Protein AF-A0AAD0PZE7-F1 (afdb_monomer_lite)

Structure (mmCIF, N/CA/C/O backbone):
data_AF-A0AAD0PZE7-F1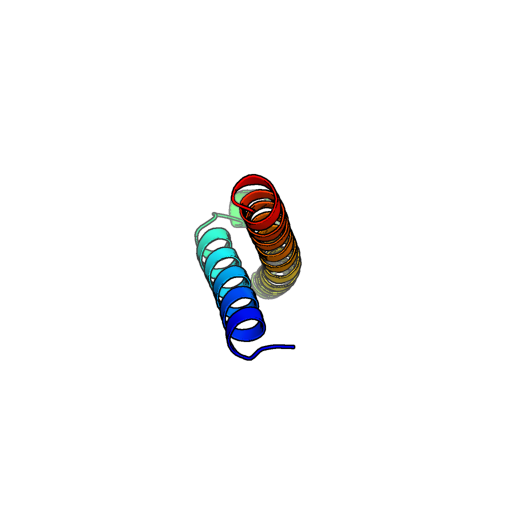
#
_entry.id   AF-A0AAD0PZE7-F1
#
loop_
_atom_site.group_PDB
_atom_site.id
_atom_site.type_symbol
_atom_site.label_atom_id
_atom_site.label_alt_id
_atom_site.label_comp_id
_atom_site.label_asym_id
_atom_site.label_entity_id
_atom_site.label_seq_id
_atom_site.pdbx_PDB_ins_code
_atom_site.Cartn_x
_atom_site.Cartn_y
_atom_site.Cartn_z
_atom_site.occupancy
_atom_site.B_iso_or_equiv
_atom_site.auth_seq_id
_atom_site.auth_comp_id
_atom_site.auth_asym_id
_atom_site.auth_atom_id
_atom_site.pdbx_PDB_model_num
ATOM 1 N N . MET A 1 1 ? 9.964 -12.411 -7.478 1.00 61.31 1 MET A N 1
ATOM 2 C CA . MET A 1 1 ? 9.623 -11.011 -7.823 1.00 61.31 1 MET A CA 1
ATOM 3 C C . MET A 1 1 ? 10.893 -10.182 -7.697 1.00 61.31 1 MET A C 1
ATOM 5 O O . MET A 1 1 ? 11.611 -10.399 -6.732 1.00 61.31 1 MET A O 1
ATOM 9 N N . ASN A 1 2 ? 11.220 -9.310 -8.658 1.00 86.00 2 ASN A N 1
ATOM 10 C CA . ASN A 1 2 ? 12.397 -8.435 -8.537 1.00 86.00 2 ASN A CA 1
ATOM 11 C C . ASN A 1 2 ? 12.260 -7.575 -7.262 1.00 86.00 2 ASN A C 1
ATOM 13 O O . ASN A 1 2 ? 11.153 -7.112 -6.975 1.00 86.00 2 ASN A O 1
ATOM 17 N N . PHE A 1 3 ? 13.347 -7.372 -6.512 1.00 90.56 3 PHE A N 1
ATOM 18 C CA . PHE A 1 3 ? 13.356 -6.626 -5.246 1.00 90.56 3 PHE A CA 1
ATOM 19 C C . PHE A 1 3 ? 12.681 -5.256 -5.395 1.00 90.56 3 PHE A C 1
ATOM 21 O O . PHE A 1 3 ? 11.830 -4.893 -4.593 1.00 90.56 3 PHE A O 1
ATOM 28 N N . ILE A 1 4 ? 12.944 -4.561 -6.506 1.00 89.31 4 ILE A N 1
ATOM 29 C CA . ILE A 1 4 ? 12.328 -3.267 -6.838 1.00 89.31 4 ILE A CA 1
ATOM 30 C C . ILE A 1 4 ? 10.795 -3.363 -6.920 1.00 89.31 4 ILE A C 1
ATOM 32 O O . ILE A 1 4 ? 10.091 -2.523 -6.363 1.00 89.31 4 ILE A O 1
ATOM 36 N N . LYS A 1 5 ? 10.262 -4.402 -7.579 1.00 91.19 5 LYS A N 1
ATOM 37 C CA . LYS A 1 5 ? 8.811 -4.608 -7.723 1.00 91.19 5 LYS A CA 1
ATOM 38 C C . LYS A 1 5 ? 8.152 -4.886 -6.367 1.00 91.19 5 LYS A C 1
ATOM 40 O O . LYS A 1 5 ? 7.075 -4.369 -6.090 1.00 91.19 5 LYS A O 1
ATOM 45 N N . LEU A 1 6 ? 8.816 -5.667 -5.512 1.00 93.44 6 LEU A N 1
ATOM 46 C CA . LEU A 1 6 ? 8.336 -5.957 -4.160 1.00 93.44 6 LEU A CA 1
ATOM 47 C C . LEU A 1 6 ? 8.337 -4.704 -3.273 1.00 93.44 6 LEU A C 1
ATOM 49 O O . LEU A 1 6 ? 7.344 -4.441 -2.599 1.00 93.44 6 LEU A O 1
ATOM 53 N N . THR A 1 7 ? 9.405 -3.907 -3.320 1.00 94.06 7 THR A N 1
ATOM 54 C CA . THR A 1 7 ? 9.498 -2.637 -2.587 1.00 94.06 7 THR A CA 1
ATOM 55 C C . THR A 1 7 ? 8.411 -1.661 -3.028 1.00 94.06 7 THR A C 1
ATOM 57 O O . THR A 1 7 ? 7.758 -1.053 -2.182 1.00 94.06 7 THR A O 1
ATOM 60 N N . LEU A 1 8 ? 8.150 -1.554 -4.336 1.00 94.38 8 LEU A N 1
ATOM 61 C CA . LEU A 1 8 ? 7.086 -0.698 -4.858 1.00 94.38 8 LEU A CA 1
ATOM 62 C C . LEU A 1 8 ? 5.704 -1.139 -4.358 1.00 94.38 8 LEU A C 1
ATOM 64 O O . LEU A 1 8 ? 4.930 -0.304 -3.899 1.00 94.38 8 LEU A O 1
ATOM 68 N N . LEU A 1 9 ? 5.409 -2.444 -4.388 1.00 95.38 9 LEU A N 1
ATOM 69 C CA . LEU A 1 9 ? 4.162 -2.984 -3.842 1.00 95.38 9 LEU A CA 1
ATOM 70 C C . LEU A 1 9 ? 3.994 -2.611 -2.361 1.00 95.38 9 LEU A C 1
ATOM 72 O O . LEU A 1 9 ? 2.932 -2.141 -1.954 1.00 95.38 9 LEU A O 1
ATOM 76 N N . PHE A 1 10 ? 5.051 -2.776 -1.565 1.00 94.06 10 PHE A N 1
ATOM 77 C CA . PHE A 1 10 ? 5.021 -2.455 -0.139 1.00 94.06 10 PHE A CA 1
ATOM 78 C C . PHE A 1 10 ? 4.774 -0.963 0.113 1.00 94.06 10 PHE A C 1
ATOM 80 O O . PHE A 1 10 ? 3.950 -0.610 0.956 1.00 94.06 10 PHE A O 1
ATOM 87 N N . ILE A 1 11 ? 5.428 -0.087 -0.655 1.00 96.00 11 ILE A N 1
ATOM 88 C CA . ILE A 1 11 ? 5.213 1.364 -0.587 1.00 96.00 11 ILE A CA 1
ATOM 89 C C . ILE A 1 11 ? 3.756 1.705 -0.913 1.00 96.00 11 ILE A C 1
ATOM 91 O O . ILE A 1 11 ? 3.137 2.467 -0.174 1.00 96.00 11 ILE A O 1
ATOM 95 N N . MET A 1 12 ? 3.175 1.113 -1.960 1.00 96.75 12 MET A N 1
ATOM 96 C CA . MET A 1 12 ? 1.784 1.384 -2.340 1.00 96.75 12 MET A CA 1
ATOM 97 C C . MET A 1 12 ? 0.789 0.971 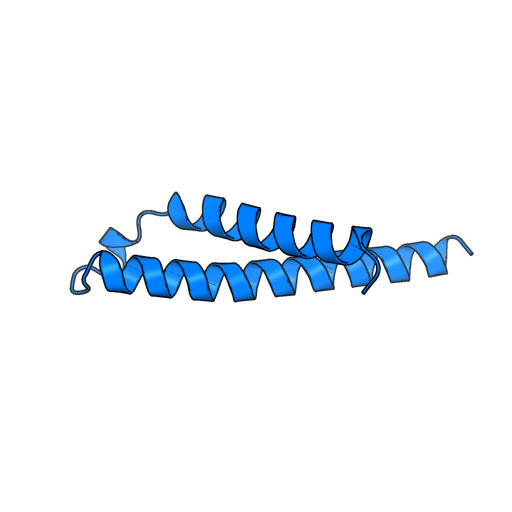-1.251 1.00 96.75 12 MET A C 1
ATOM 99 O O . MET A 1 12 ? -0.151 1.713 -0.960 1.00 96.75 12 MET A O 1
ATOM 103 N N . ILE A 1 13 ? 1.017 -0.171 -0.599 1.00 95.94 13 ILE A N 1
ATOM 104 C CA . ILE A 1 13 ? 0.197 -0.623 0.534 1.00 95.94 13 ILE A CA 1
ATOM 105 C C . ILE A 1 13 ? 0.343 0.331 1.729 1.00 95.94 13 ILE A C 1
ATOM 107 O O . ILE A 1 13 ? -0.661 0.716 2.329 1.00 95.94 13 ILE A O 1
ATOM 111 N N . LEU A 1 14 ? 1.565 0.766 2.057 1.00 94.94 14 LEU A N 1
ATOM 112 C CA . LEU A 1 14 ? 1.811 1.712 3.152 1.00 94.94 14 LEU A CA 1
ATOM 113 C C . LEU A 1 14 ? 1.160 3.077 2.900 1.00 94.94 14 LEU A C 1
ATOM 115 O O . LEU A 1 14 ? 0.516 3.622 3.796 1.00 94.94 14 LEU A O 1
ATOM 119 N N . VAL A 1 15 ? 1.283 3.610 1.682 1.00 95.38 15 VAL A N 1
ATOM 120 C CA . VAL A 1 15 ? 0.658 4.878 1.278 1.00 95.38 15 VAL A CA 1
ATOM 121 C C . VAL A 1 15 ? -0.862 4.774 1.348 1.00 95.38 15 VAL A C 1
ATOM 123 O O . VAL A 1 15 ? -1.517 5.683 1.866 1.00 95.38 15 VAL A O 1
ATOM 126 N N . SER A 1 16 ? -1.432 3.660 0.884 1.00 95.12 16 SER A N 1
ATOM 127 C CA . SER A 1 16 ? -2.871 3.416 0.965 1.00 95.12 16 SER A CA 1
ATOM 128 C C . SER A 1 16 ? -3.354 3.380 2.417 1.00 95.12 16 SER A C 1
ATOM 130 O O . SER A 1 16 ? -4.299 4.089 2.767 1.00 95.12 16 SER A O 1
ATOM 132 N N . ASN A 1 17 ? -2.639 2.660 3.286 1.00 94.12 17 ASN A N 1
ATOM 133 C CA . ASN A 1 17 ? -2.960 2.582 4.708 1.00 94.12 17 ASN A CA 1
ATOM 134 C C . ASN A 1 17 ? -2.880 3.940 5.400 1.00 94.12 17 ASN A C 1
ATOM 136 O O . ASN A 1 17 ? -3.825 4.353 6.065 1.00 94.12 17 ASN A O 1
ATOM 140 N N . PHE A 1 18 ? -1.800 4.688 5.177 1.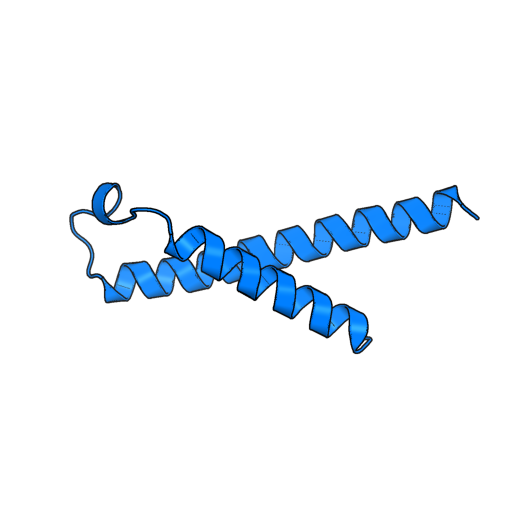00 93.25 18 PHE A N 1
ATOM 141 C CA . PHE A 1 18 ? -1.656 6.033 5.724 1.00 93.25 18 PHE A CA 1
ATOM 142 C C . PHE A 1 18 ? -2.778 6.975 5.269 1.00 93.25 18 PHE A C 1
ATOM 144 O O . PHE A 1 18 ? -3.284 7.770 6.061 1.00 93.25 18 PHE A O 1
ATOM 151 N N . SER A 1 19 ? -3.188 6.873 4.004 1.00 92.69 19 SER A N 1
ATOM 152 C CA . SER A 1 19 ? -4.256 7.697 3.434 1.00 92.69 19 SER A CA 1
ATOM 153 C C . SER A 1 19 ? -5.614 7.362 4.045 1.00 92.69 19 SER A C 1
ATOM 155 O O . SER A 1 19 ? -6.342 8.262 4.459 1.00 92.69 19 SER A O 1
ATOM 157 N N . LEU A 1 20 ? -5.940 6.073 4.160 1.00 91.31 20 LEU A N 1
ATOM 158 C CA . LEU A 1 20 ? -7.203 5.625 4.739 1.00 91.31 20 LEU A CA 1
ATOM 159 C C . LEU A 1 20 ? -7.265 5.929 6.235 1.00 91.31 20 LEU A C 1
ATOM 161 O O . LEU A 1 20 ? -8.289 6.388 6.720 1.00 91.31 20 LEU A O 1
ATOM 165 N N . MET A 1 21 ? -6.168 5.778 6.973 1.00 86.88 21 MET A N 1
ATOM 166 C CA . MET A 1 21 ? -6.145 6.031 8.416 1.00 86.88 21 MET A CA 1
ATOM 167 C C . MET A 1 21 ? -6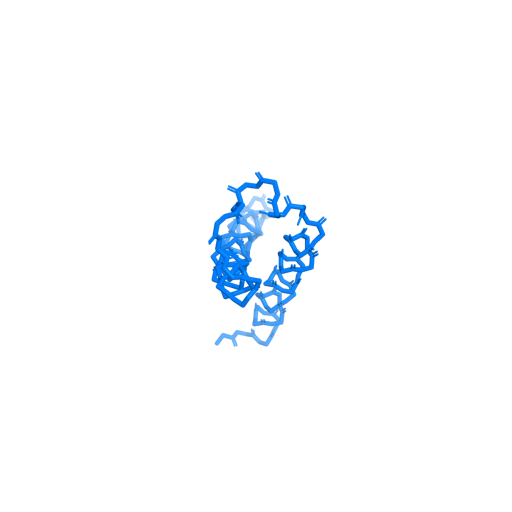.450 7.494 8.791 1.00 86.88 21 MET A C 1
ATOM 169 O O . MET A 1 21 ? -6.866 7.756 9.918 1.00 86.88 21 MET A O 1
ATOM 173 N N . LYS A 1 22 ? -6.279 8.443 7.858 1.00 85.94 22 LYS A N 1
ATOM 174 C CA . LYS A 1 22 ? -6.664 9.857 8.025 1.00 85.94 22 LYS A CA 1
ATOM 175 C C . LYS A 1 22 ? -8.154 10.128 7.809 1.00 85.94 22 LYS A C 1
ATOM 177 O O . LYS A 1 22 ? -8.615 11.222 8.131 1.00 85.94 22 LYS A O 1
ATOM 182 N N . LEU A 1 23 ? -8.898 9.185 7.237 1.00 85.44 23 LEU A N 1
ATOM 183 C CA . LEU A 1 23 ? -10.330 9.340 7.019 1.00 85.44 23 LEU A CA 1
ATOM 184 C C . LEU A 1 23 ? -11.095 9.121 8.327 1.00 85.44 23 LEU A C 1
ATOM 186 O O . LEU A 1 23 ? -10.824 8.194 9.092 1.00 85.44 23 LEU A O 1
ATOM 190 N N . ASP A 1 24 ? -12.095 9.966 8.565 1.00 81.81 24 ASP A N 1
ATOM 191 C CA . ASP A 1 24 ? -12.973 9.851 9.726 1.00 81.81 24 ASP A CA 1
ATOM 192 C C . ASP A 1 24 ? -14.036 8.767 9.495 1.00 81.81 24 ASP A C 1
ATOM 194 O O . ASP A 1 24 ? -15.174 9.025 9.090 1.00 81.81 24 ASP A O 1
ATOM 198 N N . PHE A 1 25 ? -13.646 7.519 9.752 1.00 77.44 25 PHE A N 1
ATOM 199 C CA . PHE A 1 25 ? -14.537 6.364 9.661 1.00 77.44 25 PHE A CA 1
ATOM 200 C C . PHE A 1 25 ? -15.561 6.283 10.798 1.00 77.44 25 PHE A C 1
ATOM 202 O O . PHE A 1 25 ? -16.536 5.542 10.671 1.00 77.44 25 PHE A O 1
ATOM 209 N N . GLY A 1 26 ? -15.406 7.067 11.872 1.00 73.50 26 GLY A N 1
ATOM 210 C CA . GLY A 1 26 ? -16.391 7.137 12.956 1.00 73.50 26 GLY A CA 1
ATOM 211 C C . GLY A 1 26 ? -17.738 7.692 12.485 1.00 73.50 26 GLY A C 1
ATOM 212 O O . GLY A 1 26 ? -18.789 7.302 12.994 1.00 73.50 26 GLY A O 1
ATOM 213 N N . LYS A 1 27 ? -17.727 8.535 11.444 1.00 73.75 27 LYS A N 1
ATOM 214 C CA . LYS A 1 27 ? -18.946 9.033 10.787 1.00 73.75 27 LYS A CA 1
ATOM 215 C C . LYS A 1 27 ? -19.693 7.954 10.005 1.00 73.75 27 LYS A C 1
ATOM 217 O O . LYS A 1 27 ? -20.922 7.983 9.981 1.00 73.75 27 LYS A O 1
ATOM 222 N N . PHE A 1 28 ? -18.970 7.012 9.401 1.00 74.44 28 PHE A N 1
ATOM 223 C CA . PHE A 1 28 ? -19.540 5.945 8.573 1.00 74.44 28 PHE A CA 1
ATOM 224 C C . PHE A 1 28 ? -19.947 4.716 9.394 1.00 74.44 28 PHE A C 1
ATOM 226 O O . PHE A 1 28 ? -20.985 4.117 9.133 1.00 74.44 28 PHE A O 1
ATOM 233 N N . PHE A 1 29 ? -19.175 4.373 10.426 1.00 77.06 29 PHE A N 1
ATOM 234 C CA . PHE A 1 29 ? -19.338 3.144 11.203 1.00 77.06 29 PHE A CA 1
ATOM 235 C C . PHE A 1 29 ? -19.655 3.434 12.676 1.00 77.06 29 PHE A C 1
ATOM 237 O O . PHE A 1 29 ? -18.983 2.946 13.582 1.00 77.06 29 PHE A O 1
ATOM 244 N N . LYS A 1 30 ? -20.719 4.212 12.926 1.00 70.62 30 LYS A N 1
ATOM 245 C CA . LYS A 1 30 ? -21.142 4.662 14.272 1.00 70.62 30 LYS A CA 1
ATOM 246 C C . LYS A 1 30 ? -21.364 3.542 15.302 1.00 70.62 30 LYS A C 1
ATOM 248 O O . LYS A 1 30 ? -21.392 3.826 16.494 1.00 70.62 30 LYS A O 1
ATOM 253 N N . LYS A 1 31 ? -21.580 2.298 14.861 1.00 76.81 31 LYS A N 1
ATOM 254 C CA . LYS A 1 31 ? -21.952 1.158 15.717 1.00 76.81 31 LYS A CA 1
ATOM 255 C C . LYS A 1 31 ? -20.838 0.111 15.872 1.00 76.81 31 LYS A C 1
ATOM 257 O O . LYS A 1 31 ? -21.010 -0.821 16.650 1.00 76.81 31 LYS A O 1
ATOM 262 N N . ASN A 1 32 ? -19.721 0.254 15.154 1.00 76.94 32 ASN A N 1
ATOM 263 C CA . ASN A 1 32 ? -18.628 -0.721 15.160 1.00 76.94 32 ASN A CA 1
ATOM 264 C C . ASN A 1 32 ? -17.519 -0.332 16.137 1.00 76.94 32 ASN A C 1
ATOM 266 O O . ASN A 1 32 ? -17.275 0.842 16.416 1.00 76.94 32 ASN A O 1
ATOM 270 N N . SER A 1 33 ? -16.797 -1.343 16.621 1.00 74.12 33 SER A N 1
ATOM 271 C CA . SER A 1 33 ? -15.620 -1.131 17.460 1.00 74.12 33 SER A CA 1
ATOM 272 C C . SER A 1 33 ? -14.488 -0.478 16.664 1.00 74.12 33 SER A C 1
ATOM 274 O O . SER A 1 33 ? -14.225 -0.832 15.513 1.00 74.12 33 SER A O 1
ATOM 276 N N . THR A 1 34 ? -13.724 0.408 17.307 1.00 81.50 34 THR A N 1
ATOM 277 C CA . THR A 1 34 ? -12.500 0.989 16.728 1.00 81.50 34 THR A CA 1
ATOM 278 C C . THR A 1 34 ? -11.491 -0.075 16.286 1.00 81.50 34 THR A C 1
ATOM 280 O O . THR A 1 34 ? -10.705 0.175 15.373 1.00 81.50 34 THR A O 1
ATOM 283 N N . LYS A 1 35 ? -11.514 -1.277 16.884 1.00 84.38 35 LYS A N 1
ATOM 284 C CA . LYS A 1 35 ? -10.697 -2.422 16.446 1.00 84.38 35 LYS A CA 1
ATOM 285 C C . LYS A 1 35 ? -11.161 -2.994 15.105 1.00 84.38 35 LYS A C 1
ATOM 287 O O . LYS A 1 35 ? -10.331 -3.212 14.230 1.00 84.38 35 LYS A O 1
ATOM 292 N N . GLU A 1 36 ? -12.464 -3.204 14.934 1.00 86.50 36 GLU A N 1
ATOM 293 C CA . GLU A 1 36 ? -13.042 -3.735 13.689 1.00 86.50 36 GLU A CA 1
ATOM 294 C C . GLU A 1 36 ? -12.796 -2.781 12.522 1.00 86.50 36 GLU A C 1
ATOM 296 O O . GLU A 1 36 ? -12.365 -3.204 11.452 1.00 86.50 36 GLU A O 1
ATOM 301 N N . ILE A 1 37 ? -12.971 -1.479 12.763 1.00 87.06 37 ILE A N 1
ATOM 302 C CA . ILE A 1 37 ? -12.709 -0.435 11.770 1.00 87.06 37 ILE A CA 1
ATOM 303 C C . ILE A 1 37 ? -11.235 -0.459 11.341 1.00 87.06 37 ILE A C 1
ATOM 305 O O . ILE A 1 37 ? -10.945 -0.399 10.152 1.00 87.06 37 ILE A O 1
ATOM 309 N N . LYS A 1 38 ? -10.287 -0.616 12.275 1.00 87.69 38 LYS A N 1
ATOM 310 C CA . LYS A 1 38 ? -8.855 -0.726 11.938 1.00 87.69 38 LYS A CA 1
ATOM 311 C C . LYS A 1 38 ? -8.533 -1.965 11.100 1.00 87.69 38 LYS A C 1
ATOM 313 O O . LYS A 1 38 ? -7.724 -1.874 10.180 1.00 87.69 38 LYS A O 1
ATOM 318 N N . ILE A 1 39 ? -9.155 -3.106 11.401 1.00 89.94 39 ILE A N 1
ATOM 319 C CA . ILE A 1 39 ? -8.978 -4.338 10.617 1.00 89.94 39 ILE A CA 1
ATOM 320 C C . ILE A 1 39 ? -9.524 -4.141 9.200 1.00 89.94 39 ILE A C 1
ATOM 322 O O . ILE A 1 39 ? -8.834 -4.457 8.232 1.00 89.94 39 ILE A O 1
ATOM 326 N N . LEU A 1 40 ? -10.717 -3.553 9.073 1.00 90.88 40 LEU A N 1
ATOM 327 C CA . LEU A 1 40 ? -11.311 -3.223 7.780 1.00 90.88 40 LEU A CA 1
ATOM 328 C C . LEU A 1 40 ? -10.406 -2.282 6.978 1.00 90.88 40 LEU A C 1
ATOM 330 O O . LEU A 1 40 ? -10.119 -2.560 5.818 1.00 90.88 40 LEU A O 1
ATOM 334 N N . ILE A 1 41 ? -9.906 -1.212 7.601 1.00 90.88 41 ILE A N 1
ATOM 335 C CA . ILE A 1 41 ? -8.973 -0.275 6.965 1.00 90.88 41 ILE A CA 1
ATOM 336 C C . ILE A 1 41 ? -7.738 -1.016 6.462 1.00 90.88 41 ILE A C 1
ATOM 338 O O . ILE A 1 41 ? -7.358 -0.812 5.316 1.00 90.88 41 ILE A O 1
ATOM 342 N N . SER A 1 42 ? -7.142 -1.906 7.258 1.00 91.44 42 SER A N 1
ATOM 343 C CA . SER A 1 42 ? -5.970 -2.688 6.842 1.00 91.44 42 SER A CA 1
ATOM 344 C C . SER A 1 42 ? -6.253 -3.542 5.598 1.00 91.44 42 SER A C 1
ATOM 346 O O . SER A 1 42 ? -5.488 -3.513 4.634 1.00 91.44 42 SER A O 1
ATOM 348 N N . LEU A 1 43 ? -7.396 -4.237 5.567 1.00 94.62 43 LEU A N 1
ATOM 349 C CA . LEU A 1 43 ? -7.816 -5.047 4.417 1.00 94.62 43 LEU A CA 1
ATOM 350 C C . LEU A 1 43 ? -8.061 -4.193 3.167 1.00 94.62 43 LEU A C 1
ATOM 352 O O . LEU A 1 43 ? -7.587 -4.527 2.081 1.00 94.62 43 LEU A O 1
ATOM 356 N N . VAL A 1 44 ? -8.756 -3.064 3.321 1.00 94.44 44 VAL A N 1
ATOM 357 C CA . VAL A 1 44 ? -9.019 -2.124 2.222 1.00 94.44 44 VAL A CA 1
ATOM 358 C C . VAL A 1 44 ? -7.713 -1.510 1.715 1.00 94.44 44 VAL A C 1
ATOM 360 O O . VAL A 1 44 ? -7.520 -1.391 0.509 1.00 94.44 44 VAL A O 1
ATOM 363 N N . SER A 1 45 ? -6.782 -1.192 2.613 1.00 94.69 45 SER A N 1
ATOM 364 C CA . SER A 1 45 ? -5.461 -0.658 2.266 1.00 94.69 45 SER A CA 1
ATOM 365 C C . SER A 1 45 ? -4.642 -1.646 1.453 1.00 94.69 45 SER A C 1
ATOM 367 O O . SER A 1 45 ? -3.977 -1.270 0.492 1.00 94.69 45 SER A O 1
ATOM 369 N N . PHE A 1 46 ? -4.700 -2.924 1.825 1.00 95.44 46 PHE A N 1
ATOM 370 C CA . PHE A 1 46 ? -4.036 -3.986 1.086 1.00 95.44 46 PHE A CA 1
ATOM 371 C C . PHE A 1 46 ? -4.610 -4.110 -0.330 1.00 95.44 46 PHE A C 1
ATOM 373 O O . PHE A 1 46 ? -3.854 -4.117 -1.301 1.00 95.44 46 PHE A O 1
ATOM 380 N N . ALA A 1 47 ? -5.941 -4.126 -0.459 1.00 96.44 47 ALA A N 1
ATOM 381 C CA . ALA A 1 47 ? -6.613 -4.198 -1.753 1.00 96.44 47 ALA A CA 1
ATOM 382 C C . ALA A 1 47 ? -6.295 -2.982 -2.642 1.00 96.44 47 ALA A C 1
ATOM 384 O O . ALA A 1 47 ? -5.885 -3.145 -3.791 1.00 96.44 47 ALA A O 1
ATOM 385 N N . ILE A 1 48 ? -6.425 -1.763 -2.110 1.00 96.69 48 ILE A N 1
ATOM 386 C CA . ILE A 1 48 ? -6.157 -0.525 -2.856 1.00 96.69 48 ILE A CA 1
ATOM 387 C C . ILE A 1 48 ? -4.671 -0.405 -3.205 1.00 96.69 48 ILE A C 1
ATOM 389 O O . ILE A 1 48 ? -4.340 -0.059 -4.338 1.00 96.69 48 ILE A O 1
ATOM 393 N N . GLY A 1 49 ? -3.769 -0.722 -2.275 1.00 96.94 49 GLY A N 1
ATOM 394 C CA . GLY A 1 49 ? -2.329 -0.726 -2.527 1.00 96.94 49 GLY A CA 1
ATOM 395 C C . GLY A 1 49 ? -1.935 -1.698 -3.640 1.00 96.94 49 GLY A C 1
ATOM 396 O O . GLY A 1 49 ? -1.156 -1.340 -4.523 1.00 96.94 49 GLY A O 1
ATOM 397 N N . TYR A 1 50 ? -2.522 -2.898 -3.652 1.00 96.25 50 TYR A N 1
ATOM 398 C CA . TYR A 1 50 ? -2.304 -3.890 -4.705 1.00 96.25 50 TYR A CA 1
ATOM 399 C C . TYR A 1 50 ? -2.843 -3.433 -6.069 1.00 96.25 50 TYR A C 1
ATOM 401 O O . TYR A 1 50 ? -2.138 -3.529 -7.076 1.00 96.25 50 TYR A O 1
ATOM 409 N N . LEU A 1 51 ? -4.058 -2.874 -6.111 1.00 97.12 51 LEU A N 1
ATOM 410 C CA . LEU A 1 51 ? -4.633 -2.317 -7.340 1.00 97.12 51 LEU A CA 1
ATOM 411 C C . LEU A 1 51 ? -3.790 -1.159 -7.886 1.00 97.12 51 LEU A C 1
ATOM 413 O O . LEU A 1 51 ? -3.501 -1.120 -9.081 1.00 97.12 51 LEU A O 1
ATOM 417 N N . GLY A 1 52 ? -3.344 -0.252 -7.014 1.00 95.62 52 GLY A N 1
ATOM 418 C CA . GLY A 1 52 ? -2.470 0.857 -7.390 1.00 95.62 52 GLY A CA 1
ATOM 419 C C . GLY A 1 52 ? -1.123 0.383 -7.938 1.00 95.62 52 GLY A C 1
ATOM 420 O O . GLY A 1 52 ? -0.665 0.885 -8.962 1.00 95.62 52 GLY A O 1
ATOM 421 N N . TYR A 1 53 ? -0.514 -0.627 -7.311 1.00 96.56 53 TYR A N 1
ATOM 422 C CA . TYR A 1 53 ? 0.705 -1.259 -7.821 1.00 96.56 53 TYR A CA 1
ATOM 423 C C . TYR A 1 53 ? 0.507 -1.837 -9.232 1.00 96.56 53 TYR A C 1
ATOM 425 O O . TYR A 1 53 ? 1.317 -1.571 -10.121 1.00 96.56 53 TYR A O 1
ATOM 433 N N . ASN A 1 54 ? -0.581 -2.581 -9.459 1.00 95.75 54 ASN A N 1
ATOM 434 C CA . ASN A 1 54 ? -0.873 -3.165 -10.769 1.00 95.75 54 ASN A CA 1
ATOM 435 C C . ASN A 1 54 ? -1.116 -2.094 -11.837 1.00 95.75 54 ASN A C 1
ATOM 437 O O . ASN A 1 54 ? -0.630 -2.231 -12.959 1.00 95.75 54 ASN A O 1
ATOM 441 N N . ALA A 1 55 ? -1.820 -1.013 -11.493 1.00 95.75 55 ALA A N 1
ATOM 442 C CA . ALA A 1 55 ? -2.042 0.106 -12.404 1.00 95.75 55 ALA A CA 1
ATOM 443 C C . ALA A 1 55 ? -0.714 0.755 -12.829 1.00 95.75 55 ALA A C 1
ATOM 445 O O . ALA A 1 55 ? -0.468 0.928 -14.022 1.00 95.75 55 ALA A O 1
ATOM 446 N N . ILE A 1 56 ? 0.179 1.039 -11.873 1.00 94.25 56 ILE A N 1
ATOM 447 C CA . ILE A 1 56 ? 1.504 1.611 -12.158 1.00 94.25 56 ILE A CA 1
ATOM 448 C C . ILE A 1 56 ? 2.334 0.665 -13.028 1.00 94.25 56 ILE A C 1
ATOM 450 O O . ILE A 1 56 ? 2.945 1.111 -13.996 1.00 94.25 56 ILE A O 1
ATOM 454 N N . MET A 1 57 ? 2.345 -0.634 -12.719 1.00 93.88 57 MET A N 1
ATOM 455 C CA . MET A 1 57 ? 3.075 -1.619 -13.524 1.00 93.88 57 MET A CA 1
ATOM 456 C C . MET A 1 57 ? 2.542 -1.713 -14.950 1.00 93.88 57 MET A C 1
ATOM 458 O O . MET A 1 57 ? 3.334 -1.743 -15.884 1.00 93.88 57 MET A O 1
ATOM 462 N N . THR A 1 58 ? 1.222 -1.682 -15.126 1.00 94.31 58 THR A N 1
ATOM 463 C CA . THR A 1 58 ? 0.599 -1.706 -16.455 1.00 94.31 58 THR A CA 1
ATOM 464 C C . THR A 1 58 ? 1.002 -0.476 -17.269 1.00 94.31 58 THR A C 1
ATOM 466 O O . THR A 1 58 ? 1.392 -0.597 -18.427 1.00 94.31 58 THR A O 1
ATOM 469 N N . ILE A 1 59 ? 0.974 0.712 -16.654 1.00 94.62 59 ILE A N 1
ATOM 470 C CA . ILE A 1 59 ? 1.418 1.958 -17.296 1.00 94.62 59 ILE A CA 1
ATOM 471 C C . ILE A 1 59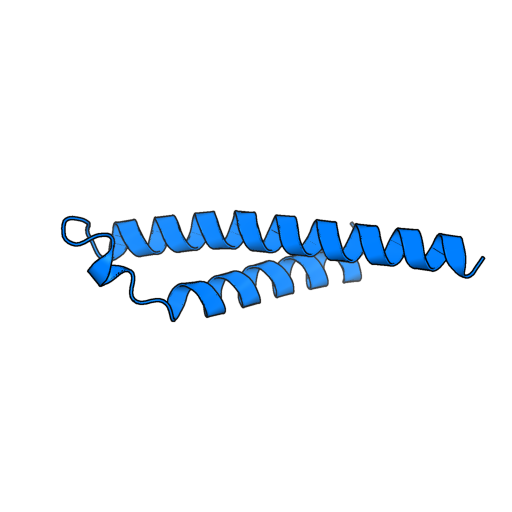 ? 2.905 1.884 -17.650 1.00 94.62 59 ILE A C 1
ATOM 473 O O . ILE A 1 59 ? 3.296 2.282 -18.746 1.00 94.62 59 ILE A O 1
ATOM 477 N N . TYR A 1 60 ? 3.738 1.368 -16.746 1.00 91.69 60 TYR A N 1
ATOM 478 C CA . TYR A 1 60 ? 5.172 1.208 -16.972 1.00 91.69 60 TYR A CA 1
ATOM 479 C C . TYR A 1 60 ? 5.465 0.261 -18.143 1.00 91.69 60 TYR A C 1
ATOM 481 O O . TYR A 1 60 ? 6.266 0.594 -19.015 1.00 91.69 60 TYR A O 1
ATOM 489 N N . GLU A 1 61 ? 4.790 -0.886 -18.199 1.00 91.00 61 GLU A N 1
ATOM 490 C CA . GLU A 1 61 ? 4.938 -1.859 -19.285 1.00 91.00 61 GLU A CA 1
ATOM 491 C C . GLU A 1 61 ? 4.448 -1.297 -20.625 1.00 91.00 61 GLU A C 1
ATOM 493 O O . GLU A 1 61 ? 5.139 -1.435 -21.635 1.00 91.00 61 GLU A O 1
ATOM 498 N N . LEU A 1 62 ? 3.319 -0.581 -20.632 1.00 94.06 62 LEU A N 1
ATOM 499 C CA . LEU A 1 62 ? 2.826 0.113 -21.823 1.00 94.06 62 LEU A CA 1
ATOM 500 C C . LEU A 1 62 ? 3.811 1.193 -22.297 1.00 94.06 62 LEU A C 1
ATOM 502 O O . LEU A 1 62 ? 4.087 1.302 -23.489 1.00 94.06 62 LEU A O 1
ATOM 506 N N . SER A 1 63 ? 4.381 1.960 -21.366 1.00 91.31 63 SER A N 1
ATOM 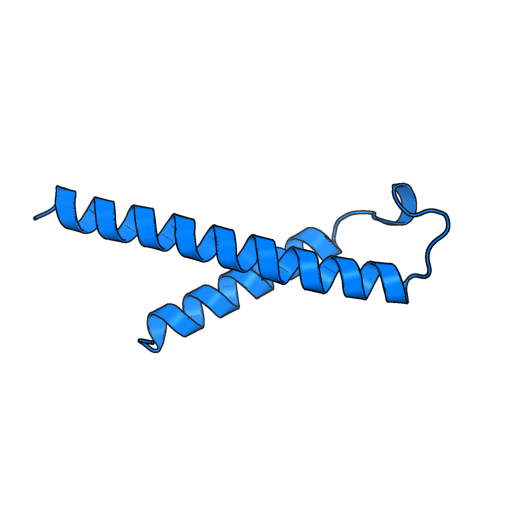507 C CA . SER A 1 63 ? 5.363 3.008 -21.676 1.00 91.31 63 SER A CA 1
ATOM 508 C C . SER A 1 63 ? 6.637 2.421 -22.281 1.00 91.31 63 SER A C 1
ATOM 510 O O . SER A 1 63 ? 7.155 2.953 -23.258 1.00 91.31 63 SER A O 1
ATOM 512 N N . LEU A 1 64 ? 7.120 1.296 -21.746 1.00 90.25 64 LEU A N 1
ATOM 513 C CA . LEU A 1 64 ? 8.256 0.563 -22.308 1.00 90.25 64 LEU A CA 1
ATOM 514 C C . LEU A 1 64 ? 7.990 0.091 -23.736 1.00 90.25 64 LEU A C 1
ATOM 516 O O . LEU A 1 64 ? 8.898 0.144 -24.559 1.00 90.25 64 LEU A O 1
ATOM 520 N N . HIS A 1 65 ? 6.772 -0.367 -24.029 1.00 89.31 65 HIS A N 1
ATOM 521 C CA . HIS A 1 65 ? 6.406 -0.786 -25.377 1.00 89.31 65 HIS A CA 1
ATOM 522 C C . HIS A 1 65 ? 6.309 0.405 -26.343 1.00 89.31 65 HIS A C 1
ATOM 524 O O . HIS A 1 65 ? 6.671 0.268 -27.502 1.00 89.31 65 HIS A O 1
ATOM 530 N N . LEU A 1 66 ? 5.846 1.572 -25.892 1.00 79.81 66 LEU A N 1
ATOM 531 C CA . LEU A 1 66 ? 5.745 2.771 -26.735 1.00 79.81 66 LEU A CA 1
ATOM 532 C C . LEU A 1 66 ? 7.102 3.419 -27.049 1.00 79.81 66 LEU A C 1
ATOM 534 O O . LEU A 1 66 ? 7.236 4.097 -28.062 1.00 79.81 66 LEU A O 1
ATOM 538 N N . ILE A 1 67 ? 8.089 3.251 -26.166 1.00 73.19 67 ILE A N 1
ATOM 539 C CA . ILE A 1 67 ? 9.443 3.808 -26.321 1.00 73.19 67 ILE A CA 1
ATOM 540 C C . ILE A 1 67 ? 10.336 2.909 -27.197 1.00 73.19 67 ILE A C 1
ATOM 542 O O . ILE A 1 67 ? 11.358 3.375 -27.702 1.00 73.19 67 ILE A O 1
ATOM 546 N N . LYS A 1 68 ? 9.980 1.631 -27.356 1.00 54.41 68 LYS A N 1
ATOM 547 C CA . LYS A 1 68 ? 10.775 0.613 -28.050 1.00 54.41 68 LYS A CA 1
ATOM 548 C C . LYS A 1 68 ? 10.272 0.373 -29.468 1.00 54.41 68 LYS A C 1
ATOM 550 O O . LYS A 1 68 ? 11.144 0.188 -30.343 1.00 54.41 68 LYS A O 1
#

pLDDT: mean 88.51, std 9.03, range [54.41, 97.12]

Sequence (68 aa):
MNFIKLTLLFIMILVSNFSLMKLDFGKFFKKNSTKEIKILISLVSFAIGYLGYNAIMTIYELSLHLIK

Radius of gyration: 15.68 Å; chains: 1; bounding box: 35×21×46 Å

Foldseek 3Di:
DPPVLVVQLVVLLVVQLVVLVPDDCCVVCVPDDPVVVNVVSSVVSNVRSNVVSVVVVVVVVVVVVVVD

Secondary structure (DSSP, 8-state):
--HHHHHHHHHHHHHHHHHHHTS-TTTT-TTS-HHHHHHHHHHHHHHHHHHHHHHHHHHHHHHHHHH-